Protein AF-A0A537NQA1-F1 (afdb_monomer)

pLDDT: mean 78.09, std 14.53, range [53.03, 97.44]

Mean predicted aligned error: 14.12 Å

Secondary structure (DSSP, 8-state):
-----------------PPP-------EEEEEEE---S---TT--EEEEEEEEESSS---EEEEEEE-

Solvent-accessible surface area (backbone atoms only — not comparable to full-atom values): 4742 Å² total; per-residue (Å²): 144,78,89,74,86,77,81,89,79,87,78,78,78,79,80,76,79,72,80,79,79,82,76,92,72,73,66,52,49,78,50,69,51,66,58,82,66,89,65,96,47,96,80,48,73,34,54,31,46,30,39,37,42,51,61,62,96,68,70,73,46,78,46,79,49,74,49,108

Radius of gyration: 28.91 Å; Cα contacts (8 Å, |Δi|>4): 75; chains: 1; bounding box: 50×74×44 Å

Structure (mmCIF, N/CA/C/O backbone):
data_AF-A0A537NQA1-F1
#
_entry.id   AF-A0A537NQA1-F1
#
loop_
_atom_site.group_PDB
_atom_site.id
_atom_site.type_symbol
_atom_site.label_atom_id
_atom_site.label_alt_id
_atom_site.label_comp_id
_atom_site.label_asym_id
_atom_site.label_entity_id
_atom_site.label_seq_id
_atom_site.pdbx_PDB_ins_code
_atom_site.Cartn_x
_atom_site.Cartn_y
_atom_site.C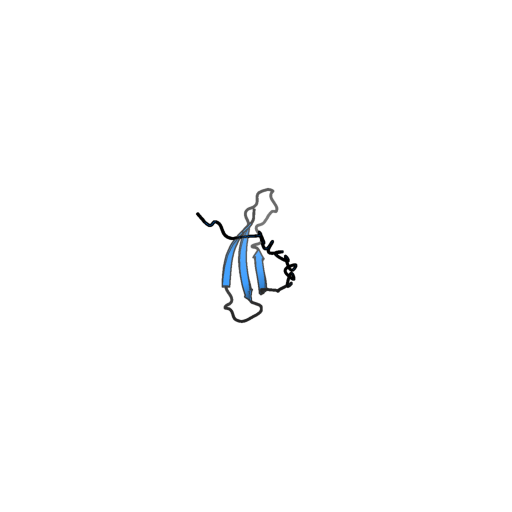artn_z
_atom_site.occupancy
_atom_site.B_iso_or_equiv
_atom_site.auth_seq_id
_atom_site.auth_comp_id
_atom_site.auth_asym_id
_atom_site.auth_atom_id
_atom_site.pdbx_PDB_model_num
ATOM 1 N N . MET A 1 1 ? 29.089 61.330 -23.500 1.00 55.25 1 MET A N 1
ATOM 2 C CA . MET A 1 1 ? 28.009 61.703 -24.440 1.00 55.25 1 MET A CA 1
ATOM 3 C C . MET A 1 1 ? 27.902 60.628 -25.514 1.00 55.25 1 MET A C 1
ATOM 5 O O . MET A 1 1 ? 28.819 60.557 -26.321 1.00 55.25 1 MET A O 1
ATOM 9 N N . ARG A 1 2 ? 26.856 59.784 -25.473 1.00 53.38 2 ARG A N 1
ATOM 10 C CA . ARG A 1 2 ? 26.228 59.031 -26.592 1.00 53.38 2 ARG A CA 1
ATOM 11 C C . ARG A 1 2 ? 25.534 57.774 -26.063 1.00 53.38 2 ARG A C 1
ATOM 13 O O . ARG A 1 2 ? 26.006 56.657 -26.230 1.00 53.38 2 ARG A O 1
ATOM 20 N N . HIS A 1 3 ? 24.385 57.998 -25.429 1.00 59.22 3 HIS A N 1
ATOM 21 C CA . HIS A 1 3 ? 23.318 57.007 -25.427 1.00 59.22 3 HIS A CA 1
ATOM 22 C C . HIS A 1 3 ? 22.874 56.848 -26.884 1.00 59.22 3 HIS A C 1
ATOM 24 O O . HIS A 1 3 ? 22.384 57.805 -27.482 1.00 59.22 3 HIS A O 1
ATOM 30 N N . ILE A 1 4 ? 23.132 55.685 -27.477 1.00 59.62 4 ILE A N 1
ATOM 31 C CA . ILE A 1 4 ? 22.626 55.329 -28.800 1.00 59.62 4 ILE A CA 1
ATOM 32 C C . ILE A 1 4 ? 21.549 54.272 -28.565 1.00 59.62 4 ILE A C 1
ATOM 34 O O . ILE A 1 4 ? 21.861 53.173 -28.124 1.00 59.62 4 ILE A O 1
ATOM 38 N N . PHE A 1 5 ? 20.296 54.701 -28.748 1.00 56.78 5 PHE A N 1
ATOM 39 C CA . PHE A 1 5 ? 19.183 53.999 -29.399 1.00 56.78 5 PHE A CA 1
ATOM 40 C C . PHE A 1 5 ? 19.256 52.454 -29.426 1.00 56.78 5 PHE A C 1
ATOM 42 O O . PHE A 1 5 ? 20.190 51.887 -29.971 1.00 56.78 5 PHE A O 1
ATOM 49 N N . GLY A 1 6 ? 18.264 51.697 -28.973 1.00 53.03 6 GLY A N 1
ATOM 50 C CA . GLY A 1 6 ? 16.869 52.039 -28.769 1.00 53.03 6 GLY A CA 1
ATOM 51 C C . GLY A 1 6 ? 16.015 50.776 -28.619 1.00 53.03 6 GLY A C 1
ATOM 52 O O . GLY A 1 6 ? 16.520 49.662 -28.686 1.00 53.03 6 GLY A O 1
ATOM 53 N N . SER A 1 7 ? 14.722 51.025 -28.422 1.00 58.09 7 SER A N 1
ATOM 54 C CA . SER A 1 7 ? 13.562 50.130 -28.505 1.00 58.09 7 SER A CA 1
ATOM 55 C C . SER A 1 7 ? 13.586 48.778 -27.790 1.00 58.09 7 SER A C 1
ATOM 57 O O . SER A 1 7 ? 14.275 47.829 -28.144 1.00 58.09 7 SER A O 1
ATOM 59 N N . ALA A 1 8 ? 12.663 48.703 -26.834 1.00 67.94 8 ALA A N 1
ATOM 60 C CA . ALA A 1 8 ? 12.167 47.513 -26.178 1.00 67.94 8 ALA A CA 1
ATOM 61 C C . ALA A 1 8 ? 11.676 46.431 -27.156 1.00 67.94 8 ALA A C 1
ATOM 63 O O . ALA A 1 8 ? 10.996 46.724 -28.137 1.00 67.94 8 ALA A O 1
ATOM 64 N N . ALA A 1 9 ? 11.899 45.174 -26.782 1.00 63.31 9 ALA A N 1
ATOM 65 C CA . ALA A 1 9 ? 11.020 44.068 -27.135 1.00 63.31 9 ALA A CA 1
ATOM 66 C C . ALA A 1 9 ? 10.973 43.105 -25.941 1.00 63.31 9 ALA A C 1
ATOM 68 O O . ALA A 1 9 ? 11.812 42.218 -25.800 1.00 63.31 9 ALA A O 1
ATOM 69 N N . ILE A 1 10 ? 10.013 43.316 -25.036 1.00 66.69 10 ILE A N 1
ATOM 70 C CA . ILE A 1 10 ? 9.659 42.305 -24.035 1.00 66.69 10 ILE A CA 1
ATOM 71 C C . ILE A 1 10 ? 8.958 41.192 -24.815 1.00 66.69 10 ILE A C 1
ATOM 73 O O . ILE A 1 10 ? 7.804 41.332 -25.215 1.00 66.69 10 ILE A O 1
ATOM 77 N N . LEU A 1 11 ? 9.687 40.113 -25.095 1.00 68.31 11 LEU A N 1
ATOM 78 C CA . LEU A 1 11 ? 9.125 38.894 -25.664 1.00 68.31 11 LEU A CA 1
ATOM 79 C C . LEU A 1 11 ? 8.234 38.255 -24.595 1.00 68.31 11 LEU A C 1
ATOM 81 O O . LEU A 1 11 ? 8.718 37.598 -23.675 1.00 68.31 11 LEU A O 1
ATOM 85 N N . LEU A 1 12 ? 6.924 38.481 -24.694 1.00 67.88 12 LEU A N 1
ATOM 86 C CA . LEU A 1 12 ? 5.939 37.737 -23.920 1.00 67.88 12 LEU A CA 1
ATOM 87 C C . LEU A 1 12 ? 5.955 36.292 -24.435 1.00 67.88 12 LEU A C 1
ATOM 89 O O . LEU A 1 12 ? 5.393 35.987 -25.486 1.00 67.88 12 LEU A O 1
ATOM 93 N N . ALA A 1 13 ? 6.647 35.406 -23.718 1.00 69.44 13 ALA A N 1
ATOM 94 C CA . ALA A 1 13 ? 6.569 33.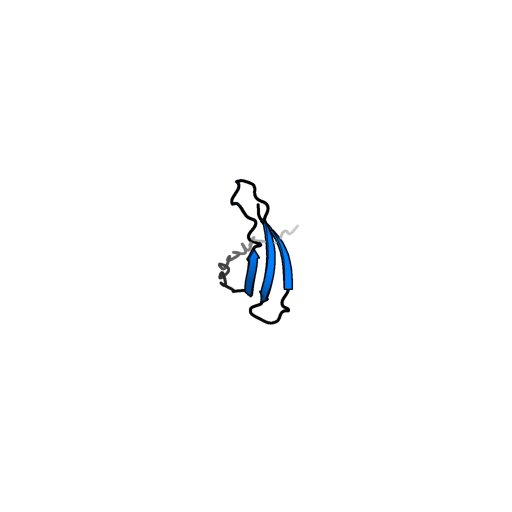975 -23.962 1.00 69.44 13 ALA A CA 1
ATOM 95 C C . ALA A 1 13 ? 5.139 33.522 -23.641 1.00 69.44 13 ALA A C 1
ATOM 97 O O . ALA A 1 13 ? 4.767 33.368 -22.478 1.00 69.44 13 ALA A O 1
ATOM 98 N N . ALA A 1 14 ? 4.315 33.349 -24.674 1.00 67.50 14 ALA A N 1
ATOM 99 C CA . ALA A 1 14 ? 3.036 32.677 -24.542 1.00 67.50 14 ALA A CA 1
ATOM 100 C C . ALA A 1 14 ? 3.320 31.210 -24.197 1.00 67.50 14 ALA A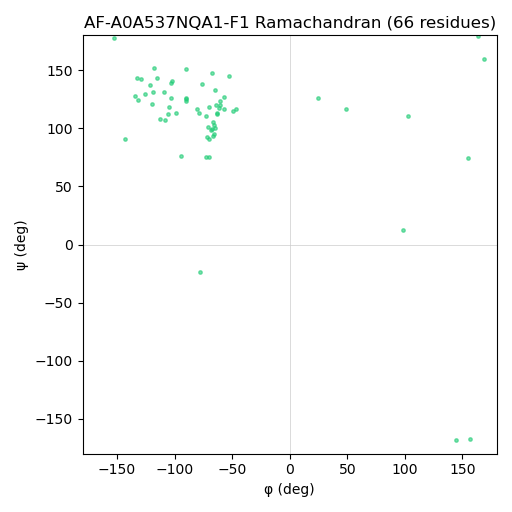 C 1
ATOM 102 O O . ALA A 1 14 ? 3.603 30.395 -25.074 1.00 67.50 14 ALA A O 1
ATOM 103 N N . ALA A 1 15 ? 3.301 30.880 -22.906 1.00 70.19 15 ALA A N 1
ATOM 104 C CA . ALA A 1 15 ? 3.295 29.501 -22.452 1.00 70.19 15 ALA A CA 1
ATOM 105 C C . ALA A 1 15 ? 1.956 28.886 -22.876 1.00 70.19 15 ALA A C 1
ATOM 107 O O . ALA A 1 15 ? 0.941 29.035 -22.199 1.00 70.19 15 ALA A O 1
ATOM 108 N N . SER A 1 16 ? 1.928 28.240 -24.041 1.00 67.50 16 SER A N 1
ATOM 109 C CA . SER A 1 16 ? 0.797 27.419 -24.448 1.00 67.50 16 SER A CA 1
ATOM 110 C C . SER A 1 16 ? 0.717 26.231 -23.491 1.00 67.50 16 SER A C 1
ATOM 112 O O . SER A 1 16 ? 1.514 25.296 -23.593 1.00 67.50 16 SER A O 1
ATOM 114 N N . SER A 1 17 ? -0.219 26.265 -22.544 1.00 66.88 17 SER A N 1
ATOM 115 C CA . SER A 1 17 ? -0.573 25.094 -21.748 1.00 66.88 17 SER A CA 1
ATOM 116 C C . SER A 1 17 ? -1.289 24.106 -22.665 1.00 66.88 17 SER A C 1
ATOM 118 O O . SER A 1 17 ? -2.504 24.187 -22.852 1.00 66.88 17 SER A O 1
ATOM 120 N N . VAL A 1 18 ? -0.530 23.206 -23.290 1.00 74.25 18 VAL A N 1
ATOM 121 C CA . VAL A 1 18 ? -1.112 22.021 -23.924 1.00 74.25 18 VAL A CA 1
ATOM 122 C C . VAL A 1 18 ? -1.890 21.260 -22.850 1.00 74.25 18 VAL A C 1
ATOM 124 O O . VAL A 1 18 ? -1.325 20.991 -21.785 1.00 74.25 18 VAL A O 1
ATOM 127 N N . PRO A 1 19 ? -3.174 20.935 -23.077 1.00 70.00 19 PRO A N 1
ATOM 128 C CA . PRO A 1 19 ? -3.911 20.109 -22.140 1.00 70.00 19 PRO A CA 1
ATOM 129 C C . PRO A 1 19 ? -3.200 18.759 -22.049 1.00 70.00 19 PRO A C 1
ATOM 131 O O . PRO A 1 19 ? -2.965 18.101 -23.064 1.00 70.00 19 PRO A O 1
ATOM 134 N N . ALA A 1 20 ? -2.815 18.365 -20.836 1.00 74.56 20 ALA A N 1
ATOM 135 C CA . ALA A 1 20 ? -2.286 17.034 -20.600 1.00 74.56 20 ALA A CA 1
ATOM 136 C C . ALA A 1 20 ? -3.387 16.029 -20.958 1.00 74.56 20 ALA A C 1
ATOM 138 O O . ALA A 1 20 ? -4.465 16.049 -20.364 1.00 74.56 20 ALA A O 1
ATOM 139 N N . ALA A 1 21 ? -3.137 15.187 -21.961 1.00 73.56 21 ALA A N 1
ATOM 140 C CA . ALA A 1 21 ? -4.032 14.085 -22.272 1.00 73.56 21 ALA A CA 1
ATOM 141 C C . ALA A 1 21 ? -4.053 13.148 -21.059 1.00 73.56 21 ALA A C 1
ATOM 143 O O . ALA A 1 21 ? -3.033 12.545 -20.731 1.00 73.56 21 ALA A O 1
ATOM 144 N N . ALA A 1 22 ? -5.194 13.056 -20.376 1.00 72.50 22 ALA A N 1
ATOM 145 C CA . ALA A 1 22 ? -5.380 12.081 -19.314 1.00 72.50 22 ALA A CA 1
ATOM 146 C C . ALA A 1 22 ? -5.374 10.688 -19.953 1.00 72.50 22 ALA A C 1
ATOM 148 O O . ALA A 1 22 ? -6.311 10.322 -20.662 1.00 72.50 22 ALA A O 1
ATOM 149 N N . GLN A 1 23 ? -4.284 9.941 -19.776 1.00 76.75 23 GLN A N 1
ATOM 150 C CA . GLN A 1 23 ? -4.246 8.543 -20.182 1.00 76.75 23 GLN A CA 1
ATOM 151 C C . GLN A 1 23 ? -4.939 7.713 -19.097 1.00 76.75 23 GLN A C 1
ATOM 153 O O . GLN A 1 23 ? -4.461 7.654 -17.965 1.00 76.75 23 GLN A O 1
ATOM 158 N N . ASP A 1 24 ? 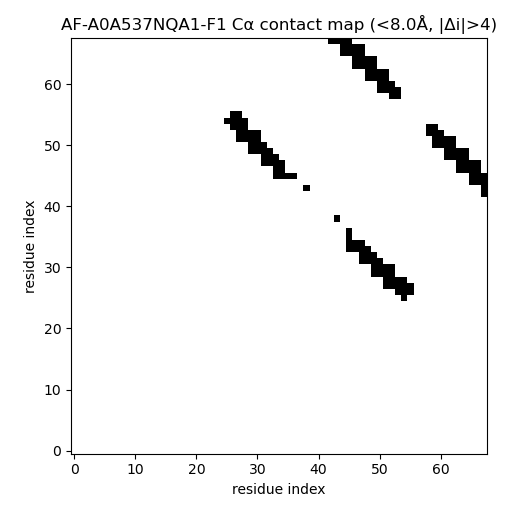-6.052 7.067 -19.442 1.00 81.12 24 ASP A N 1
ATOM 159 C CA . ASP A 1 24 ? -6.657 6.026 -18.607 1.00 81.12 24 ASP A CA 1
ATOM 160 C C . ASP A 1 24 ? -5.760 4.782 -18.672 1.00 81.12 24 ASP A C 1
ATOM 162 O O . ASP A 1 24 ? -5.837 3.972 -19.597 1.00 81.12 24 ASP A O 1
ATOM 166 N N . VAL A 1 25 ? -4.825 4.680 -17.727 1.00 84.81 25 VAL A N 1
ATOM 167 C CA . VAL A 1 25 ? -3.903 3.547 -17.619 1.00 84.81 25 VAL A CA 1
ATOM 168 C C . VAL A 1 25 ? -4.350 2.662 -16.467 1.00 84.81 25 VAL A C 1
ATOM 170 O O . VAL A 1 25 ? -4.340 3.072 -15.306 1.00 84.81 25 VAL A O 1
ATOM 173 N N . LYS A 1 26 ? -4.693 1.411 -16.776 1.00 90.62 26 LYS A N 1
ATOM 174 C CA . LYS A 1 26 ? -4.931 0.397 -15.752 1.00 90.62 26 LYS A CA 1
ATOM 175 C C . LYS A 1 26 ? -3.586 -0.122 -15.250 1.00 90.62 26 LYS A C 1
ATOM 177 O O . LYS A 1 26 ? -2.841 -0.747 -15.991 1.00 90.62 26 LYS A O 1
ATOM 182 N N . ALA A 1 27 ? -3.270 0.160 -13.988 1.00 91.88 27 ALA A N 1
ATOM 183 C CA . ALA A 1 27 ? -2.011 -0.267 -13.373 1.00 91.88 27 ALA A CA 1
ATOM 184 C C . ALA A 1 27 ? -2.015 -1.749 -12.953 1.00 91.88 27 ALA A C 1
ATOM 186 O O . ALA A 1 27 ? -0.955 -2.353 -12.797 1.00 91.88 27 ALA A O 1
ATOM 187 N N . GLY A 1 28 ? -3.193 -2.335 -12.730 1.00 94.19 28 GLY A N 1
ATOM 188 C CA . GLY A 1 28 ? -3.343 -3.694 -12.221 1.00 94.19 28 GLY A CA 1
ATOM 189 C C . GLY A 1 28 ? -4.684 -3.923 -11.534 1.00 94.19 28 GLY A C 1
ATOM 190 O O . GLY A 1 28 ? -5.604 -3.111 -11.637 1.00 94.19 28 GLY A O 1
ATOM 191 N N . VAL A 1 29 ? -4.791 -5.046 -10.827 1.00 97.00 29 VAL A N 1
ATOM 192 C CA . VAL A 1 29 ? -5.970 -5.433 -10.042 1.00 97.00 29 VAL A CA 1
ATOM 193 C C . VAL A 1 29 ? -5.550 -5.732 -8.611 1.00 97.00 29 VAL A C 1
ATOM 195 O O . VAL A 1 29 ? -4.643 -6.530 -8.382 1.00 97.00 29 VAL A O 1
ATOM 198 N N . LEU A 1 30 ? -6.248 -5.133 -7.649 1.00 95.25 30 LEU A N 1
ATOM 199 C CA . LEU A 1 30 ? -6.132 -5.473 -6.235 1.00 95.25 30 LEU A CA 1
ATOM 200 C C . LEU A 1 30 ? -7.281 -6.414 -5.862 1.00 95.25 30 LEU A C 1
ATOM 202 O O . LEU A 1 30 ? -8.444 -6.022 -5.911 1.00 95.25 30 LEU A O 1
ATOM 206 N N . THR A 1 31 ? -6.961 -7.662 -5.526 1.00 95.00 31 THR A N 1
ATOM 207 C CA . THR A 1 31 ? -7.955 -8.648 -5.068 1.00 95.00 31 THR A CA 1
ATOM 208 C C . THR A 1 31 ? -7.843 -8.794 -3.562 1.00 95.00 31 THR A C 1
ATOM 210 O O . THR A 1 31 ? -6.748 -9.072 -3.090 1.00 95.00 31 THR A O 1
ATOM 213 N N . CYS A 1 32 ? -8.939 -8.629 -2.825 1.00 92.06 32 CYS A N 1
ATOM 214 C CA . CYS A 1 32 ? -8.941 -8.687 -1.364 1.00 92.06 32 CYS A CA 1
ATOM 215 C C . CYS A 1 32 ? -9.840 -9.808 -0.849 1.00 92.06 32 CYS A C 1
ATOM 217 O O . CYS A 1 32 ? -11.002 -9.899 -1.244 1.00 92.06 32 CYS A O 1
ATOM 219 N N . ASP A 1 33 ? -9.309 -10.607 0.070 1.00 89.94 33 ASP A N 1
ATOM 220 C CA . ASP A 1 33 ? -10.091 -11.451 0.961 1.00 89.94 33 ASP A CA 1
ATOM 221 C C . ASP A 1 33 ? -10.413 -10.654 2.226 1.00 89.94 33 ASP A C 1
ATOM 223 O O . ASP A 1 33 ? -9.530 -10.106 2.893 1.00 89.94 33 ASP A O 1
ATOM 227 N N . VAL A 1 34 ? -11.704 -10.533 2.521 1.00 86.12 34 VAL A N 1
ATOM 228 C CA . VAL A 1 34 ? -12.183 -9.851 3.719 1.00 86.12 34 VAL A CA 1
ATOM 229 C C . VAL A 1 34 ? -12.649 -10.926 4.672 1.00 86.12 34 VAL A C 1
ATOM 231 O O . VAL A 1 34 ? -13.669 -11.574 4.431 1.00 86.12 34 VAL A O 1
ATOM 234 N N . SER A 1 35 ? -11.935 -11.075 5.785 1.00 75.00 35 SER A N 1
ATOM 235 C CA . SER A 1 35 ? -12.344 -12.005 6.827 1.00 75.00 35 SER A CA 1
ATOM 236 C C . SER A 1 35 ? -13.759 -11.642 7.284 1.00 75.00 35 SER A C 1
ATOM 238 O O . SER A 1 35 ? -14.005 -10.543 7.799 1.00 75.00 35 SER A O 1
ATOM 240 N N . ALA A 1 36 ? -14.708 -12.556 7.065 1.00 63.12 36 ALA A N 1
ATOM 241 C CA . AL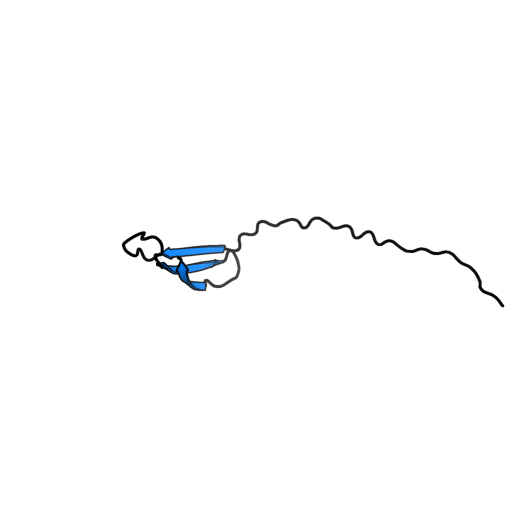A A 1 36 ? -16.104 -12.400 7.446 1.00 63.12 36 ALA A CA 1
ATOM 242 C C . ALA A 1 36 ? -16.232 -12.467 8.976 1.00 63.12 36 ALA A C 1
ATOM 244 O O . ALA A 1 36 ? -16.647 -13.466 9.553 1.00 63.12 36 ALA A O 1
ATOM 245 N N . GLY A 1 37 ? -15.845 -11.387 9.657 1.00 58.94 37 GLY A N 1
ATOM 246 C CA . GLY A 1 37 ? -16.166 -11.196 11.063 1.00 58.94 37 GLY A CA 1
ATOM 247 C C . GLY A 1 37 ? -17.684 -11.177 11.210 1.00 58.94 37 GLY A C 1
ATOM 248 O O . GLY A 1 37 ? -18.348 -10.347 10.579 1.00 58.94 37 GLY A O 1
ATOM 249 N N . LEU A 1 38 ? -18.212 -12.111 12.004 1.00 56.12 38 LEU A N 1
ATOM 250 C CA . LEU A 1 38 ? -19.620 -12.192 12.379 1.00 56.12 38 LEU A CA 1
ATOM 251 C C . LEU A 1 38 ? -20.087 -10.809 12.864 1.00 56.12 38 LEU A C 1
ATOM 253 O O . LEU A 1 38 ? -19.610 -10.312 13.880 1.00 56.12 38 LEU A O 1
ATOM 257 N N . GLY A 1 39 ? -21.011 -10.186 12.135 1.00 54.44 39 GLY A N 1
ATOM 258 C CA . GLY A 1 39 ? -21.672 -8.953 12.560 1.00 54.44 39 GLY A CA 1
ATOM 259 C C . GLY A 1 39 ? -21.152 -7.687 11.881 1.00 54.44 39 GLY A C 1
ATOM 260 O O . GLY A 1 39 ? -20.058 -7.188 12.141 1.00 54.44 39 GLY A O 1
ATOM 261 N N . PHE A 1 40 ? -22.005 -7.112 11.039 1.00 62.03 40 PHE A N 1
ATOM 262 C CA . PHE A 1 40 ? -21.977 -5.697 10.691 1.00 62.03 40 PHE A CA 1
ATOM 263 C C . PHE A 1 40 ? -22.486 -4.910 11.910 1.00 62.03 40 PHE A C 1
ATOM 265 O O . PHE A 1 40 ? -23.645 -4.515 11.977 1.00 62.03 40 PHE A O 1
ATOM 272 N N . ILE A 1 41 ? -21.643 -4.778 12.934 1.00 61.88 41 ILE A N 1
ATOM 273 C CA . ILE A 1 41 ? -21.874 -3.833 14.028 1.00 61.88 41 ILE A CA 1
ATOM 274 C C . ILE A 1 41 ? -21.197 -2.534 13.603 1.00 61.88 41 ILE A C 1
ATOM 276 O O . ILE A 1 41 ? -20.027 -2.552 13.224 1.00 61.88 41 ILE A O 1
ATOM 280 N N . ILE A 1 42 ? -21.937 -1.427 13.610 1.00 57.81 42 ILE A N 1
ATOM 281 C CA . ILE A 1 42 ? -21.417 -0.081 13.334 1.00 57.81 42 ILE A CA 1
ATOM 282 C C . ILE A 1 42 ? -20.115 0.111 14.143 1.00 57.81 42 ILE A C 1
ATOM 284 O O . ILE A 1 42 ? -20.142 0.014 15.368 1.00 57.81 42 ILE A O 1
ATOM 288 N N . GLY A 1 43 ? -18.975 0.299 13.461 1.00 61.03 43 GLY A N 1
ATOM 289 C CA . GLY A 1 43 ? -17.630 0.350 14.067 1.00 61.03 43 GLY A CA 1
ATOM 290 C C . GLY A 1 43 ? -16.792 -0.944 14.000 1.00 61.03 43 GLY A C 1
ATOM 291 O O . GLY A 1 43 ? -15.788 -1.060 14.707 1.00 61.03 43 GLY A O 1
ATOM 292 N N . SER A 1 44 ? -17.182 -1.942 13.201 1.00 67.38 44 SER A N 1
ATOM 293 C CA . SER A 1 44 ? -16.440 -3.204 13.054 1.00 67.38 44 SER A CA 1
ATOM 294 C C . SER A 1 44 ? -15.145 -3.018 12.257 1.00 67.38 44 SER A C 1
ATOM 296 O O . SER A 1 44 ? -15.170 -2.855 11.041 1.00 67.38 44 SER A O 1
A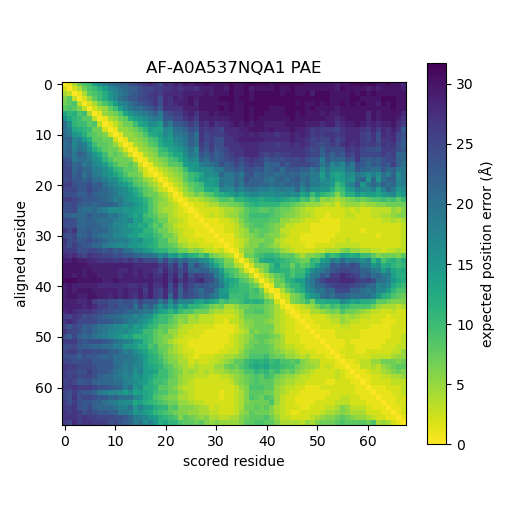TOM 298 N N . LYS A 1 45 ? -14.000 -3.146 12.940 1.00 75.56 45 LYS A N 1
ATOM 299 C CA . LYS A 1 45 ? -12.697 -3.309 12.284 1.00 75.56 45 LYS A CA 1
ATOM 300 C C . LYS A 1 45 ? -12.611 -4.695 11.639 1.00 75.56 45 LYS A C 1
ATO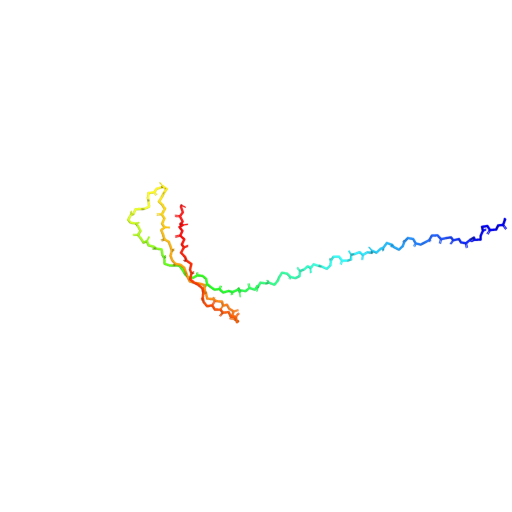M 302 O O . LYS A 1 45 ? -12.674 -5.709 12.336 1.00 75.56 45 LYS A O 1
ATOM 307 N N . LYS A 1 46 ? -12.457 -4.758 10.319 1.00 80.19 46 LYS A N 1
ATOM 308 C CA . LYS A 1 46 ? -12.279 -6.020 9.584 1.00 80.19 46 LYS A CA 1
ATOM 309 C C . LYS A 1 46 ? -10.856 -6.113 9.073 1.00 80.19 46 LYS A C 1
ATOM 311 O O . LYS A 1 46 ? -10.359 -5.159 8.485 1.00 80.19 46 LYS A O 1
ATOM 316 N N . GLN A 1 47 ? -10.217 -7.250 9.316 1.00 86.44 47 GLN A N 1
ATOM 317 C CA . GLN A 1 47 ? -8.925 -7.567 8.715 1.00 86.44 47 GLN A CA 1
ATOM 318 C C . GLN A 1 47 ? -9.142 -7.967 7.257 1.00 86.44 47 GLN A C 1
ATOM 320 O O . GLN A 1 47 ? -10.108 -8.669 6.939 1.00 86.44 47 GLN A O 1
ATOM 325 N N . ILE A 1 48 ? -8.262 -7.480 6.391 1.00 90.44 48 ILE A N 1
ATOM 326 C CA . ILE A 1 48 ? -8.251 -7.793 4.967 1.00 90.44 48 ILE A CA 1
ATOM 327 C C . ILE A 1 48 ? -6.850 -8.232 4.569 1.00 90.44 48 ILE A C 1
ATOM 329 O O . ILE A 1 48 ? -5.868 -7.645 5.027 1.00 90.44 48 ILE A O 1
ATOM 333 N N . THR A 1 49 ? -6.785 -9.207 3.676 1.00 92.88 49 THR A N 1
ATOM 334 C CA . THR A 1 49 ? -5.552 -9.585 2.991 1.00 92.88 49 THR A CA 1
ATOM 335 C C . THR A 1 49 ? -5.792 -9.392 1.507 1.00 92.88 49 THR A C 1
ATOM 337 O O . THR A 1 49 ? -6.716 -9.961 0.927 1.00 92.88 49 THR A O 1
ATOM 340 N N . CYS A 1 50 ? -4.991 -8.542 0.887 1.00 94.38 50 CYS A N 1
ATOM 341 C CA . CYS A 1 50 ? -5.100 -8.185 -0.511 1.00 94.38 50 CYS A CA 1
ATOM 342 C C . CYS A 1 50 ? -3.849 -8.593 -1.266 1.00 94.38 50 CYS A C 1
ATOM 344 O O . CYS A 1 50 ? -2.749 -8.588 -0.729 1.00 94.38 50 CYS A O 1
ATOM 346 N N . ALA A 1 51 ? -4.012 -8.860 -2.551 1.00 97.00 51 ALA A N 1
ATOM 347 C CA . ALA A 1 51 ? -2.906 -9.119 -3.440 1.00 97.00 51 ALA A CA 1
ATOM 348 C C . ALA A 1 51 ? -3.046 -8.303 -4.719 1.00 97.00 51 ALA A C 1
ATOM 350 O O . ALA A 1 51 ? -4.063 -8.361 -5.424 1.00 97.00 51 ALA A O 1
ATOM 351 N N . PHE A 1 52 ? -2.008 -7.530 -5.007 1.00 97.06 52 PHE A N 1
ATOM 352 C CA . PHE A 1 52 ? -1.921 -6.684 -6.180 1.00 97.06 52 PHE A CA 1
ATOM 353 C C . PHE A 1 52 ? -1.293 -7.449 -7.336 1.00 97.06 52 PHE A C 1
ATOM 355 O O . PHE A 1 52 ? -0.189 -7.977 -7.227 1.00 97.06 52 PHE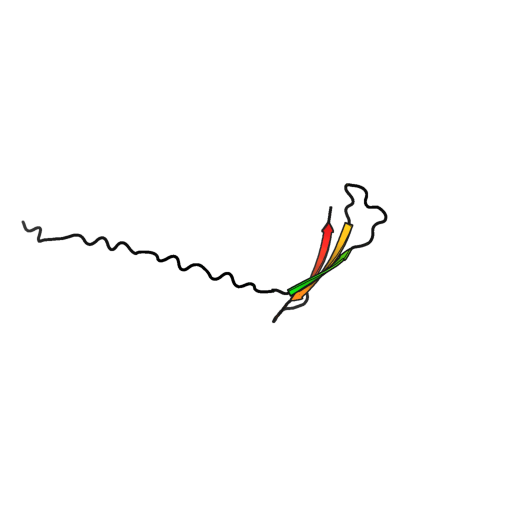 A O 1
ATOM 362 N N . THR A 1 53 ? -1.995 -7.486 -8.463 1.00 97.44 53 THR A N 1
ATOM 363 C CA . THR A 1 53 ? -1.514 -8.080 -9.710 1.00 97.44 53 THR A CA 1
ATOM 364 C C . THR A 1 53 ? -1.316 -6.963 -10.734 1.00 97.44 53 THR A C 1
ATOM 366 O O . THR A 1 53 ? -2.321 -6.417 -11.198 1.00 97.44 53 THR A O 1
ATOM 369 N N . PRO A 1 54 ? -0.068 -6.589 -11.072 1.00 95.94 54 PRO A N 1
ATOM 370 C CA . PRO A 1 54 ? 0.200 -5.506 -12.013 1.00 95.94 54 PRO A CA 1
ATOM 371 C C . PRO A 1 54 ? -0.232 -5.866 -13.437 1.00 95.94 54 PRO A C 1
ATOM 373 O O . PRO A 1 54 ? -0.137 -7.016 -13.865 1.00 95.94 54 PRO A O 1
ATOM 376 N N . GLU A 1 55 ? -0.660 -4.860 -14.193 1.00 93.31 55 GLU A N 1
ATOM 377 C CA . GLU A 1 55 ? -0.896 -4.958 -15.634 1.00 93.31 55 GLU A CA 1
ATOM 378 C C . GLU A 1 55 ? 0.364 -4.490 -16.365 1.00 93.31 55 GLU A C 1
ATOM 380 O O . GLU A 1 55 ? 0.478 -3.353 -16.813 1.00 93.31 55 GLU A O 1
ATOM 385 N N . GLY A 1 56 ? 1.3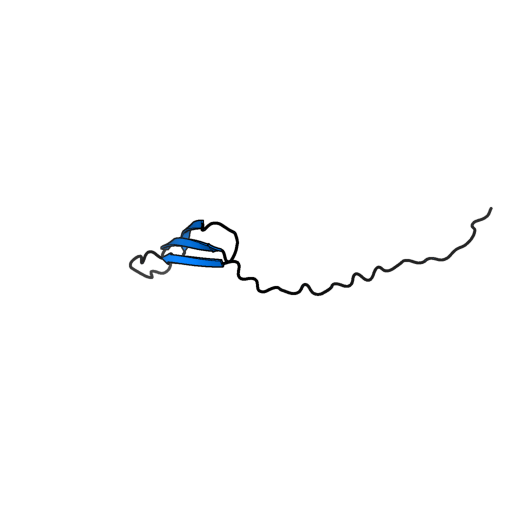76 -5.359 -16.387 1.00 90.06 56 GLY A N 1
ATOM 386 C CA . GLY A 1 56 ? 2.680 -5.058 -16.971 1.00 90.06 56 GLY A CA 1
ATOM 387 C C . GLY A 1 56 ? 3.843 -5.693 -16.206 1.00 90.06 56 GLY A C 1
ATOM 388 O O . GLY A 1 56 ? 3.633 -6.559 -15.353 1.00 90.06 56 GLY A O 1
ATOM 389 N N . PRO A 1 57 ? 5.088 -5.290 -16.513 1.00 88.75 57 PRO A N 1
ATOM 390 C CA . PRO A 1 57 ? 6.260 -5.765 -15.794 1.00 88.75 57 PRO A CA 1
ATOM 391 C C . PRO A 1 57 ? 6.202 -5.301 -14.336 1.00 88.75 57 PRO A C 1
ATOM 393 O O . PRO A 1 57 ? 6.165 -4.110 -14.039 1.00 88.75 57 PRO A O 1
ATOM 396 N N . GLY A 1 58 ? 6.197 -6.257 -13.418 1.00 89.94 58 GLY A N 1
ATOM 397 C CA . GLY A 1 58 ? 6.115 -6.008 -11.987 1.00 89.94 58 GLY A CA 1
ATOM 398 C C . GLY A 1 58 ? 5.863 -7.311 -11.246 1.00 89.94 58 GLY A C 1
ATOM 399 O O . GLY A 1 58 ? 5.413 -8.296 -11.833 1.00 89.94 58 GLY A O 1
ATOM 400 N N . ARG A 1 59 ? 6.178 -7.334 -9.953 1.00 94.69 59 ARG A N 1
ATOM 401 C CA . ARG A 1 59 ? 5.893 -8.493 -9.109 1.00 94.69 59 ARG A CA 1
ATOM 402 C C . ARG A 1 59 ? 4.506 -8.344 -8.488 1.00 94.69 59 ARG A C 1
ATOM 404 O O . ARG A 1 59 ? 4.026 -7.233 -8.275 1.00 94.69 59 ARG A O 1
ATOM 411 N N . ARG A 1 60 ? 3.871 -9.483 -8.217 1.00 95.06 60 ARG A N 1
ATOM 412 C CA . ARG A 1 60 ? 2.709 -9.540 -7.333 1.00 95.06 60 ARG A CA 1
ATOM 413 C C . ARG A 1 60 ? 3.140 -9.159 -5.919 1.00 95.06 60 ARG A C 1
ATOM 415 O O . ARG A 1 60 ? 4.129 -9.694 -5.428 1.00 95.06 60 ARG A O 1
ATOM 422 N N . GLU A 1 61 ? 2.383 -8.276 -5.287 1.00 96.75 61 GLU A N 1
ATOM 423 C CA . GLU A 1 61 ? 2.648 -7.823 -3.920 1.00 96.75 61 GLU A CA 1
ATOM 424 C C . GLU A 1 61 ? 1.439 -8.141 -3.038 1.00 96.75 61 GLU A C 1
ATOM 426 O O . GLU A 1 61 ? 0.294 -7.946 -3.459 1.00 96.75 61 GLU A O 1
ATOM 431 N N . ASP A 1 62 ? 1.699 -8.629 -1.829 1.00 97.00 62 ASP A N 1
ATOM 432 C CA . ASP A 1 62 ? 0.679 -8.956 -0.837 1.00 97.00 62 ASP A CA 1
ATOM 433 C C . ASP A 1 62 ? 0.614 -7.851 0.230 1.00 97.00 62 ASP A C 1
ATOM 435 O O . ASP A 1 62 ? 1.634 -7.296 0.644 1.00 97.00 62 ASP A O 1
ATOM 439 N N . TYR A 1 63 ? -0.601 -7.517 0.655 1.00 93.88 63 TYR A N 1
ATOM 440 C CA . TYR A 1 63 ? -0.903 -6.427 1.575 1.00 93.88 63 TYR A CA 1
ATOM 441 C C . TYR A 1 63 ? -1.876 -6.900 2.645 1.00 93.88 63 TYR A C 1
ATOM 443 O O . TYR A 1 63 ? -2.969 -7.359 2.325 1.00 93.88 63 TYR A O 1
ATOM 451 N N . ASP A 1 64 ? -1.534 -6.686 3.908 1.00 94.44 64 ASP A N 1
ATOM 452 C CA . ASP A 1 64 ? -2.466 -6.852 5.018 1.00 94.44 64 ASP A CA 1
ATOM 453 C C . ASP A 1 64 ? -2.943 -5.490 5.511 1.00 94.44 64 ASP A C 1
ATOM 455 O O . ASP A 1 64 ? -2.180 -4.524 5.605 1.00 94.44 64 ASP A O 1
ATOM 459 N N . GLY A 1 65 ? -4.231 -5.403 5.821 1.00 89.56 65 GLY A N 1
ATOM 460 C CA . GLY A 1 65 ? -4.855 -4.151 6.210 1.00 89.56 65 GLY A CA 1
ATOM 461 C C . GLY A 1 65 ? -6.054 -4.332 7.121 1.00 89.56 65 GLY A C 1
ATOM 462 O O . GLY A 1 65 ? -6.487 -5.440 7.440 1.00 89.56 65 GLY A O 1
ATOM 463 N N . THR A 1 66 ? -6.617 -3.198 7.530 1.00 87.12 66 THR A N 1
ATOM 464 C CA . THR A 1 66 ? -7.904 -3.167 8.224 1.00 87.12 66 THR A CA 1
ATOM 465 C C . THR A 1 66 ? -8.813 -2.110 7.615 1.00 87.12 66 THR A C 1
ATOM 467 O O . THR A 1 66 ? -8.344 -1.047 7.215 1.00 87.12 66 THR A O 1
ATOM 470 N N . ILE A 1 67 ? -10.109 -2.404 7.553 1.00 82.31 67 ILE A N 1
ATOM 471 C CA . ILE A 1 67 ? -11.169 -1.466 7.162 1.00 82.31 67 ILE A CA 1
ATOM 472 C C . ILE A 1 67 ? -12.093 -1.225 8.366 1.00 82.31 67 ILE A C 1
ATOM 474 O O . ILE A 1 67 ? -12.283 -2.143 9.167 1.00 82.31 67 ILE A O 1
ATOM 478 N N . THR A 1 68 ? -12.596 0.004 8.536 1.00 81.75 68 THR A N 1
ATOM 479 C CA . THR A 1 68 ? -13.432 0.449 9.676 1.00 81.75 68 THR A CA 1
ATOM 480 C C . THR A 1 68 ? -14.822 0.854 9.213 1.00 81.75 68 THR A C 1
ATOM 482 O O . THR A 1 68 ? -14.901 1.452 8.117 1.00 81.75 68 THR A O 1
#

Nearest PDB structures (foldseek):
  2qkd-assembly1_A  TM=7.040E-01  e=1.852E-01  Mus musculus
  8t2f-assembly1_E  TM=6.080E-01  e=8.842E-01  Human immunodeficiency virus 1
  4yhc-assembly2_B  TM=5.338E-01  e=8.591E+00  Schizosaccharomyces pombe 972h-
  2idk-assembly1_D  TM=4.083E-01  e=5.224E+00  Rattus norvegicus

Sequence (68 aa):
MRHIFGSAAILLAAASSVPAAAQDVKAGVLTCDVSAGLGFIIGSKKQITCAFTPEGPGRREDYDGTIT

Foldseek 3Di:
DDPDDDDDDPPPPPPPPDPDPPDPDDQWDKDKDWPPDPDPDPPDKIKIKIWTDGPDPDDIDIDIDIDD